Protein AF-A0A7D9HJ23-F1 (afdb_monomer_lite)

Foldseek 3Di:
DDDDVVVVVVVLVVVLVVLVVVLVVLVVVLVVLLVVLVVLLVCLVVVLPDPDPLVSLVVSLVSLVVSLVVNVVSLVVSLVSCVVSVHDPVVNVVVSVVSVVSSVVSVVSSVSSVVVSVVSVVVVVVVVVVVVVVVVVVVVVVVVVVVVVVVVVVVVVVVVVVVVVVVVVVVVVVVVD

Structure (mmCIF, N/CA/C/O backbone):
data_AF-A0A7D9HJ23-F1
#
_entry.id   AF-A0A7D9HJ23-F1
#
loop_
_atom_site.group_PDB
_atom_site.id
_atom_site.type_symbol
_atom_site.label_atom_id
_atom_site.label_alt_id
_atom_site.label_comp_id
_atom_site.label_asym_id
_atom_site.label_entity_id
_atom_site.label_seq_id
_atom_site.pdbx_PDB_ins_code
_atom_site.Cartn_x
_atom_site.Cartn_y
_atom_site.Cartn_z
_atom_site.occupancy
_atom_site.B_iso_or_equiv
_atom_site.auth_seq_id
_atom_site.auth_comp_id
_atom_site.auth_asym_id
_atom_site.auth_atom_id
_atom_site.pdbx_PDB_model_num
ATOM 1 N N . MET A 1 1 ? -58.759 1.214 36.716 1.00 41.44 1 MET A N 1
ATOM 2 C CA . MET A 1 1 ? -58.100 1.877 35.572 1.00 41.44 1 MET A CA 1
ATOM 3 C C . MET A 1 1 ? -56.599 1.798 35.797 1.00 41.44 1 MET A C 1
ATOM 5 O O . MET A 1 1 ? -56.077 2.577 36.573 1.00 41.44 1 MET A O 1
ATOM 9 N N . LEU A 1 2 ? -55.947 0.787 35.230 1.00 49.28 2 LEU A N 1
ATOM 10 C CA . LEU A 1 2 ? -54.521 0.475 35.395 1.00 49.28 2 LEU A CA 1
ATOM 11 C C . LEU A 1 2 ? -54.173 -0.431 34.210 1.00 49.28 2 LEU A C 1
ATOM 13 O O . LEU A 1 2 ? -54.394 -1.624 34.331 1.00 49.28 2 LEU A O 1
ATOM 17 N N . THR A 1 3 ? -53.781 0.101 33.047 1.00 49.66 3 THR A N 1
ATOM 18 C CA . THR A 1 3 ? -53.349 -0.769 31.918 1.00 49.66 3 THR A CA 1
ATOM 19 C C . THR A 1 3 ? -52.635 -0.088 30.742 1.00 49.66 3 THR A C 1
ATOM 21 O O . THR A 1 3 ? -52.199 -0.801 29.845 1.00 49.66 3 THR A O 1
ATOM 24 N N . ARG A 1 4 ? -52.487 1.247 30.678 1.00 43.19 4 ARG A N 1
ATOM 25 C CA . ARG A 1 4 ? -51.779 1.885 29.541 1.00 43.19 4 ARG A CA 1
ATOM 26 C C . ARG A 1 4 ? -50.310 2.228 29.801 1.00 43.19 4 ARG A C 1
ATOM 28 O O . ARG A 1 4 ? -49.515 2.048 28.894 1.00 43.19 4 ARG A O 1
ATOM 35 N N . GLN A 1 5 ? -49.933 2.643 31.012 1.00 47.28 5 GLN A N 1
ATOM 36 C CA . GLN A 1 5 ? -48.522 2.930 31.327 1.00 47.28 5 GLN A CA 1
ATOM 37 C C . GLN A 1 5 ? -47.662 1.658 31.381 1.00 47.28 5 GLN A C 1
ATOM 39 O O . GLN A 1 5 ? -46.586 1.628 30.805 1.00 47.28 5 GLN A O 1
ATOM 44 N N . SER A 1 6 ? -48.190 0.559 31.928 1.00 47.44 6 SER A N 1
ATOM 45 C CA . SER A 1 6 ? -47.430 -0.689 32.085 1.00 47.44 6 SER A CA 1
ATOM 46 C C . SER A 1 6 ? -47.118 -1.428 30.780 1.00 47.44 6 SER A C 1
ATOM 48 O O . SER A 1 6 ? -46.412 -2.426 30.821 1.00 47.44 6 SER A O 1
ATOM 50 N N . ARG A 1 7 ? -47.699 -1.030 29.640 1.00 45.84 7 ARG A N 1
ATOM 51 C CA . ARG A 1 7 ? -47.454 -1.688 28.346 1.00 45.84 7 ARG A CA 1
ATOM 52 C C . ARG A 1 7 ? -46.280 -1.043 27.607 1.00 45.84 7 ARG A C 1
ATOM 54 O O . ARG A 1 7 ? -45.429 -1.768 27.113 1.00 45.84 7 ARG A O 1
ATOM 61 N N . ASN A 1 8 ? -46.190 0.288 27.648 1.00 46.28 8 ASN A N 1
ATOM 62 C CA . ASN A 1 8 ? -45.065 1.032 27.080 1.00 46.28 8 ASN A CA 1
ATOM 63 C C . ASN A 1 8 ? -43.760 0.775 27.850 1.00 46.28 8 ASN A C 1
ATOM 65 O O . ASN A 1 8 ? -42.714 0.653 27.227 1.00 46.28 8 ASN A O 1
ATOM 69 N N . ASP A 1 9 ? -43.822 0.618 29.177 1.00 50.72 9 ASP A N 1
ATOM 70 C CA . ASP A 1 9 ? -42.629 0.306 29.980 1.00 50.72 9 ASP A CA 1
ATOM 71 C C . ASP A 1 9 ? -42.062 -1.094 29.672 1.00 50.72 9 ASP A C 1
ATOM 73 O O . ASP A 1 9 ? -40.856 -1.304 29.751 1.00 50.72 9 ASP A O 1
ATOM 77 N N . VAL A 1 10 ? -42.911 -2.057 29.288 1.00 57.16 10 VAL A N 1
ATOM 78 C CA . VAL A 1 10 ? -42.482 -3.427 28.943 1.00 57.16 10 VAL A CA 1
ATOM 79 C C . VAL A 1 10 ? -41.928 -3.504 27.516 1.00 57.16 10 VAL A C 1
ATOM 81 O O . VAL A 1 10 ? -40.977 -4.244 27.279 1.00 57.16 10 VAL A O 1
ATOM 84 N N . GLU A 1 11 ? -42.484 -2.735 26.575 1.00 53.91 11 GLU A N 1
ATOM 85 C CA . GLU A 1 11 ? -41.958 -2.633 25.203 1.00 53.91 11 GLU A CA 1
ATOM 86 C C . GLU A 1 11 ? -40.605 -1.902 25.177 1.00 53.91 11 GLU A C 1
ATOM 88 O O . GLU A 1 11 ? -39.654 -2.432 24.607 1.00 53.91 11 GLU A O 1
ATOM 93 N N . ALA A 1 12 ? -40.464 -0.788 25.906 1.00 58.44 12 ALA A N 1
ATOM 94 C CA . ALA A 1 12 ? -39.191 -0.071 26.042 1.00 58.44 12 ALA A CA 1
ATOM 95 C C . ALA A 1 12 ? -38.104 -0.911 26.745 1.00 58.44 12 ALA A C 1
ATOM 97 O O . ALA A 1 12 ? -36.944 -0.896 26.337 1.00 58.44 12 ALA A O 1
ATOM 98 N N . GLN A 1 13 ? -38.469 -1.709 27.760 1.00 55.47 13 GLN A N 1
ATOM 99 C CA . GLN A 1 13 ? -37.540 -2.666 28.379 1.00 55.47 13 GLN A CA 1
ATOM 100 C C . GLN A 1 13 ? -37.132 -3.796 27.422 1.00 55.47 13 GLN A C 1
ATOM 102 O O . GLN A 1 13 ? -35.985 -4.244 27.453 1.00 55.47 13 GLN A O 1
ATOM 107 N N . GLY A 1 14 ? -38.044 -4.258 26.563 1.00 62.03 14 G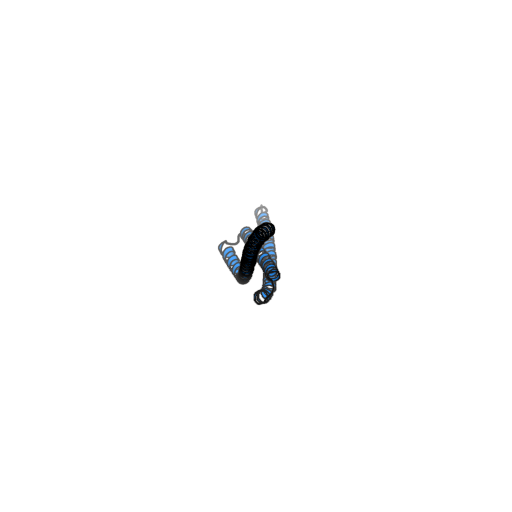LY A N 1
ATOM 108 C CA . GLY A 1 14 ? -37.750 -5.257 25.535 1.00 62.03 14 GLY A CA 1
ATOM 109 C C . GLY A 1 14 ? -36.763 -4.744 24.485 1.00 62.03 14 GLY A C 1
ATOM 110 O O . GLY A 1 14 ? -35.790 -5.433 24.183 1.00 62.03 14 GLY A O 1
ATOM 111 N N . GLU A 1 15 ? -36.967 -3.522 23.989 1.00 62.69 15 GLU A N 1
ATOM 112 C CA . GLU A 1 15 ? -36.093 -2.872 23.000 1.00 62.69 15 GLU A CA 1
ATOM 113 C C . GLU A 1 15 ? -34.697 -2.577 23.567 1.00 62.69 15 GLU A C 1
ATOM 115 O O . GLU A 1 15 ? -33.700 -2.919 22.930 1.00 62.69 15 GLU A O 1
ATOM 120 N N . GLN A 1 16 ? -34.606 -2.083 24.808 1.00 61.97 16 GLN A N 1
ATOM 121 C CA . GLN A 1 16 ? -33.319 -1.894 25.492 1.00 61.97 16 GLN A CA 1
ATOM 122 C C . GLN A 1 16 ? -32.553 -3.212 25.684 1.00 61.97 16 GLN A C 1
ATOM 124 O O . GLN A 1 16 ? -31.333 -3.253 25.536 1.00 61.97 16 GLN A O 1
ATOM 129 N N . THR A 1 17 ? -33.250 -4.317 25.967 1.00 68.38 17 THR A N 1
ATOM 130 C CA . THR A 1 17 ? -32.605 -5.632 26.138 1.00 68.38 17 THR A CA 1
ATOM 131 C C . THR A 1 17 ? -32.096 -6.199 24.804 1.00 68.38 17 THR A C 1
ATOM 133 O O . THR A 1 17 ? -31.082 -6.897 24.774 1.00 68.38 17 THR A O 1
ATOM 136 N N . ILE A 1 18 ? -32.776 -5.911 23.689 1.00 72.00 18 ILE A N 1
ATOM 137 C CA . ILE A 1 18 ? -32.352 -6.331 22.344 1.00 72.00 18 ILE A CA 1
ATOM 138 C C . ILE A 1 18 ? -31.128 -5.525 21.896 1.00 72.00 18 ILE A C 1
ATOM 140 O O . ILE A 1 18 ? -30.121 -6.129 21.529 1.00 72.00 18 ILE A O 1
ATOM 144 N N . ALA A 1 19 ? -31.172 -4.194 22.021 1.00 74.81 19 ALA A N 1
ATOM 145 C CA . ALA A 1 19 ? -30.047 -3.320 21.685 1.00 74.81 19 ALA A CA 1
ATOM 146 C C . ALA A 1 19 ? -28.781 -3.693 22.475 1.00 74.81 19 ALA A C 1
ATOM 148 O O . ALA A 1 19 ? -27.696 -3.812 21.906 1.00 74.81 19 ALA A O 1
ATOM 149 N N . GLN A 1 20 ? -28.926 -3.988 23.771 1.00 80.62 20 GLN A N 1
ATOM 150 C CA . GLN A 1 20 ? -27.815 -4.421 24.617 1.00 80.62 20 GLN A CA 1
ATOM 151 C C . GLN A 1 20 ? -27.194 -5.751 24.150 1.00 80.62 20 GLN A C 1
ATOM 153 O O . GLN A 1 20 ? -25.970 -5.876 24.095 1.00 80.62 20 GLN A O 1
ATOM 158 N N . ASN A 1 21 ? -28.013 -6.736 23.763 1.00 84.88 21 ASN A N 1
ATOM 159 C CA . ASN A 1 21 ? -27.514 -8.010 23.231 1.00 84.88 21 ASN A CA 1
ATOM 160 C C . ASN A 1 21 ? -26.766 -7.828 21.899 1.00 84.88 21 ASN A C 1
ATOM 162 O O . ASN A 1 21 ? -25.735 -8.472 21.676 1.00 84.88 21 ASN A O 1
ATOM 166 N N . ASP A 1 22 ? -27.255 -6.946 21.025 1.00 88.38 22 ASP A N 1
ATOM 167 C CA . ASP A 1 22 ? -26.617 -6.653 19.738 1.00 88.38 22 ASP A CA 1
ATOM 168 C C . ASP A 1 22 ? -25.280 -5.920 19.924 1.00 88.38 22 ASP A C 1
ATOM 170 O O . ASP A 1 22 ? -24.291 -6.262 19.261 1.00 88.38 22 ASP A O 1
ATOM 174 N N . ILE A 1 23 ? -25.202 -4.988 20.881 1.00 89.56 23 ILE A N 1
ATOM 175 C CA . ILE A 1 23 ? -23.948 -4.336 21.286 1.00 89.56 23 ILE A CA 1
ATOM 176 C C . ILE A 1 23 ? -22.950 -5.385 21.785 1.00 89.56 23 ILE A C 1
ATOM 178 O O . ILE A 1 23 ? -21.828 -5.453 21.280 1.00 89.56 23 ILE A O 1
ATOM 182 N N . GLU A 1 24 ? -23.342 -6.241 22.730 1.00 91.25 24 GLU A N 1
ATOM 183 C CA . GLU A 1 24 ? -22.454 -7.251 23.323 1.00 91.25 24 GLU A CA 1
ATOM 184 C C . GLU A 1 24 ? -21.942 -8.265 22.289 1.00 91.25 24 GLU A C 1
ATOM 186 O O . GLU A 1 24 ? -20.751 -8.605 22.266 1.00 91.25 24 GLU A O 1
ATOM 191 N N . SER A 1 25 ? -22.823 -8.714 21.393 1.00 93.00 25 SER A N 1
ATOM 192 C CA . SER A 1 25 ? -22.479 -9.590 20.270 1.00 93.00 25 SER A CA 1
ATOM 193 C C . SER A 1 25 ? -21.468 -8.926 19.327 1.00 93.00 25 SER A C 1
ATOM 195 O O . SER A 1 25 ? -20.442 -9.519 18.966 1.00 93.00 25 SER A O 1
ATOM 197 N N . THR A 1 26 ? -21.695 -7.659 18.977 1.00 92.50 26 THR A N 1
ATOM 198 C CA . THR A 1 26 ? -20.812 -6.904 18.077 1.00 92.50 26 THR A CA 1
ATOM 199 C C . THR A 1 26 ? -19.464 -6.597 18.738 1.00 92.50 26 THR A C 1
ATOM 201 O O . THR A 1 26 ? -18.413 -6.741 18.106 1.00 92.50 26 THR A O 1
ATOM 204 N N . GLU A 1 27 ? -19.443 -6.296 20.039 1.00 92.81 27 GLU A N 1
ATOM 205 C CA . GLU A 1 27 ? -18.208 -6.166 20.818 1.00 92.81 27 GLU A CA 1
ATOM 206 C C . GLU A 1 27 ? -17.410 -7.477 20.880 1.00 92.81 27 GLU A C 1
ATOM 208 O O . GLU A 1 27 ? -16.173 -7.467 20.822 1.00 92.81 27 GLU A O 1
ATOM 213 N N . ALA A 1 28 ? -18.084 -8.625 20.997 1.00 94.00 28 ALA A N 1
ATOM 214 C CA . ALA A 1 28 ? -17.426 -9.929 20.965 1.00 94.00 28 ALA A CA 1
ATOM 215 C C . ALA A 1 28 ? -16.771 -10.190 19.597 1.00 94.00 28 ALA A C 1
ATOM 217 O O . ALA A 1 28 ? -15.629 -10.671 19.538 1.00 94.00 28 ALA A O 1
ATOM 218 N N . ASN A 1 29 ? -17.441 -9.803 18.507 1.00 94.44 29 ASN A N 1
ATOM 219 C CA . ASN A 1 29 ? -16.880 -9.853 17.156 1.00 94.44 29 ASN A CA 1
ATOM 220 C C . ASN A 1 29 ? -15.651 -8.949 17.022 1.00 94.44 29 ASN A C 1
ATOM 222 O O . ASN A 1 29 ? -14.618 -9.399 16.517 1.00 94.44 29 ASN A O 1
ATOM 226 N N . PHE A 1 30 ? -15.707 -7.729 17.557 1.00 95.12 30 PHE A N 1
ATOM 227 C CA . PHE A 1 30 ? -14.568 -6.812 17.576 1.00 95.12 30 PHE A CA 1
ATOM 228 C C . PHE A 1 30 ? -13.372 -7.395 18.349 1.00 95.12 30 PHE A C 1
ATOM 230 O O . PHE A 1 30 ? -12.252 -7.438 17.838 1.00 95.12 30 PHE A O 1
ATOM 237 N N . LYS A 1 31 ? -13.596 -7.962 19.543 1.00 94.69 31 LYS A N 1
ATOM 238 C CA . LYS A 1 31 ? -12.543 -8.646 20.324 1.00 94.69 31 LYS A CA 1
ATOM 239 C C . LYS A 1 31 ? -11.938 -9.833 19.567 1.00 94.69 31 LYS A C 1
ATOM 241 O O . LYS A 1 31 ? -10.729 -10.063 19.638 1.00 94.69 31 LYS A O 1
ATOM 246 N N . SER A 1 32 ? -12.756 -10.596 18.844 1.00 95.50 32 SER A N 1
ATOM 247 C CA . SER A 1 32 ? -12.289 -11.689 17.982 1.00 95.50 32 SER A CA 1
ATOM 248 C C . SER A 1 32 ? -11.419 -11.167 16.834 1.00 95.50 32 SER A C 1
ATOM 250 O O . SER A 1 32 ? -10.350 -11.719 16.557 1.00 95.50 32 SER A O 1
ATOM 252 N N . LEU A 1 33 ? -11.826 -10.063 16.207 1.00 95.44 33 LEU A N 1
ATOM 253 C CA . LEU A 1 33 ? -11.083 -9.421 15.130 1.00 95.44 33 LEU A CA 1
ATOM 254 C C . LEU A 1 33 ? -9.738 -8.858 15.604 1.00 95.44 33 LEU A C 1
ATOM 256 O O . LEU A 1 33 ? -8.729 -9.084 14.939 1.00 95.44 33 LEU A O 1
ATOM 260 N N . LEU A 1 34 ? -9.678 -8.252 16.792 1.00 95.06 34 LEU A N 1
ATOM 261 C CA . LEU A 1 34 ? -8.416 -7.815 17.400 1.00 95.06 34 LEU A CA 1
ATOM 262 C C . LEU A 1 34 ? -7.421 -8.966 17.583 1.00 95.06 34 LEU A C 1
ATOM 264 O O . LEU A 1 34 ? -6.227 -8.793 17.352 1.00 95.06 34 LEU A O 1
ATOM 268 N N . ARG A 1 35 ? -7.889 -10.166 17.952 1.00 95.06 35 ARG A N 1
ATOM 269 C CA . ARG A 1 35 ? -7.014 -11.350 18.043 1.00 95.06 35 ARG A CA 1
ATOM 270 C C . ARG A 1 35 ? -6.483 -11.771 16.674 1.00 95.06 35 ARG A C 1
ATOM 272 O O . ARG A 1 35 ? -5.324 -12.170 16.577 1.00 95.06 35 ARG A O 1
ATOM 279 N N . LYS A 1 36 ? -7.306 -11.676 15.624 1.00 94.00 36 LYS A N 1
ATOM 280 C CA . LYS A 1 36 ? -6.877 -11.946 14.240 1.00 94.00 36 LYS A CA 1
ATOM 281 C C . LYS A 1 36 ? -5.851 -10.914 13.774 1.00 94.00 36 LYS A C 1
ATOM 283 O O . LYS A 1 36 ? -4.816 -11.305 13.245 1.00 94.00 36 LYS A O 1
ATOM 288 N N . LEU A 1 37 ? -6.091 -9.628 14.033 1.00 94.25 37 LEU A N 1
ATOM 289 C CA . LEU A 1 37 ? -5.138 -8.551 13.760 1.00 94.25 37 LEU A CA 1
ATOM 290 C C . LEU A 1 37 ? -3.812 -8.785 14.485 1.00 94.25 37 LEU A C 1
ATOM 292 O O . LEU A 1 37 ? -2.763 -8.741 13.852 1.00 94.25 37 LEU A O 1
ATOM 296 N N . ALA A 1 38 ? -3.844 -9.146 15.770 1.00 93.75 38 ALA A N 1
ATOM 297 C CA . ALA A 1 38 ? -2.644 -9.501 16.525 1.00 93.75 38 ALA A CA 1
ATOM 298 C C . ALA A 1 38 ? -1.893 -10.691 15.911 1.00 93.75 38 ALA A C 1
ATOM 300 O O . ALA A 1 38 ? -0.666 -10.669 15.830 1.00 93.75 38 ALA A O 1
ATOM 301 N N . TYR A 1 39 ? -2.616 -11.726 15.474 1.00 92.25 39 TYR A N 1
ATOM 302 C CA . TYR A 1 39 ? -2.024 -12.892 14.823 1.00 92.25 39 TYR A CA 1
ATOM 303 C C . TYR A 1 39 ? -1.322 -12.514 13.516 1.00 92.25 39 TYR A C 1
ATOM 305 O O . TYR A 1 39 ? -0.154 -12.855 13.341 1.00 92.25 39 TYR A O 1
ATOM 313 N N . PHE A 1 40 ? -1.991 -11.765 12.636 1.00 90.81 40 PHE A N 1
ATOM 314 C CA . PHE A 1 40 ? -1.382 -11.321 11.384 1.00 90.81 40 PHE A CA 1
ATOM 315 C C . PHE A 1 40 ? -0.240 -10.333 11.623 1.00 90.81 40 PHE A C 1
ATOM 317 O O . PHE A 1 40 ? 0.777 -10.401 10.946 1.00 90.81 40 PHE A O 1
ATOM 324 N N . ASN A 1 41 ? -0.345 -9.454 12.618 1.00 91.62 41 ASN A N 1
ATOM 325 C CA . ASN A 1 41 ? 0.705 -8.482 12.894 1.00 91.62 41 ASN A CA 1
ATOM 326 C C . ASN A 1 41 ? 2.020 -9.133 13.350 1.00 91.62 41 ASN A C 1
ATOM 328 O O . ASN A 1 41 ? 3.094 -8.613 13.067 1.00 91.62 41 ASN A O 1
ATOM 332 N N . ARG A 1 42 ? 1.962 -10.303 14.004 1.00 89.56 42 ARG A N 1
ATOM 333 C CA . ARG A 1 42 ? 3.174 -11.055 14.372 1.00 89.56 42 ARG A CA 1
ATOM 334 C C . ARG A 1 42 ? 4.000 -11.451 13.152 1.00 89.56 42 ARG A C 1
ATOM 336 O O . ARG A 1 42 ? 5.215 -11.339 13.206 1.00 89.56 42 ARG A O 1
ATOM 343 N N . SER A 1 43 ? 3.355 -11.858 12.058 1.00 85.69 43 SER A N 1
ATOM 344 C CA . SER A 1 43 ? 4.063 -12.202 10.820 1.00 85.69 43 SER A CA 1
ATOM 345 C C . SER A 1 43 ? 4.493 -10.978 10.009 1.00 85.69 43 SER A C 1
ATOM 347 O O . SER A 1 43 ? 5.267 -11.115 9.067 1.00 85.69 43 SER A O 1
ATOM 349 N N . THR A 1 44 ? 4.005 -9.776 10.337 1.00 86.81 44 THR A N 1
ATOM 350 C CA . THR A 1 44 ? 4.360 -8.549 9.609 1.00 86.81 44 THR A CA 1
ATOM 351 C C . THR A 1 44 ? 5.833 -8.183 9.780 1.00 86.81 44 THR A C 1
ATOM 353 O O . THR A 1 44 ? 6.451 -7.756 8.809 1.00 86.81 44 THR A O 1
ATOM 356 N N . ALA A 1 45 ? 6.414 -8.389 10.968 1.00 82.81 45 ALA A N 1
ATOM 357 C CA . ALA A 1 45 ? 7.839 -8.139 11.202 1.00 82.81 45 ALA A CA 1
ATOM 358 C C . ALA A 1 45 ? 8.716 -9.015 10.292 1.00 82.81 45 ALA A C 1
ATOM 360 O O . ALA A 1 45 ? 9.540 -8.489 9.548 1.00 82.81 45 ALA A O 1
ATOM 361 N N . ASP A 1 46 ? 8.439 -10.322 10.246 1.00 85.62 46 ASP A N 1
ATOM 362 C CA . ASP A 1 46 ? 9.164 -11.268 9.389 1.00 85.62 46 ASP A CA 1
ATOM 363 C C . ASP A 1 46 ? 9.052 -10.898 7.903 1.00 85.62 46 ASP A C 1
ATOM 365 O O . ASP A 1 46 ? 10.014 -11.015 7.144 1.00 85.62 46 ASP A O 1
ATOM 369 N N . VAL A 1 47 ? 7.874 -10.436 7.468 1.00 86.88 47 VAL A N 1
ATOM 370 C CA . VAL A 1 47 ? 7.648 -10.003 6.082 1.00 86.88 47 VAL A CA 1
ATOM 371 C C . VAL A 1 47 ? 8.421 -8.720 5.757 1.00 86.88 47 VAL A C 1
ATOM 373 O O . VAL A 1 47 ? 8.944 -8.609 4.651 1.00 86.88 47 VAL A O 1
ATOM 376 N N . LEU A 1 48 ? 8.529 -7.777 6.697 1.00 83.25 48 LEU A N 1
ATOM 377 C CA . LEU A 1 48 ? 9.258 -6.516 6.509 1.00 83.25 48 LEU A CA 1
ATOM 378 C C . LEU A 1 48 ? 10.786 -6.688 6.524 1.00 83.25 48 LEU A C 1
ATOM 380 O O . LEU A 1 48 ? 11.479 -5.997 5.775 1.00 83.25 48 LEU A O 1
ATOM 384 N N . GLU A 1 49 ? 11.307 -7.578 7.373 1.00 78.81 49 GLU A N 1
ATOM 385 C CA . GLU A 1 49 ? 12.752 -7.822 7.525 1.00 78.81 49 GLU A CA 1
ATOM 386 C C . GLU A 1 49 ? 13.327 -8.724 6.431 1.00 78.81 49 GLU A C 1
ATOM 388 O O . GLU A 1 49 ? 14.511 -8.655 6.105 1.00 78.81 49 GLU A O 1
ATOM 393 N N . SER A 1 50 ? 12.493 -9.574 5.847 1.00 73.19 50 SER A N 1
ATOM 394 C CA . SER A 1 50 ? 12.920 -10.472 4.783 1.00 73.19 50 SER A CA 1
ATOM 395 C C . SER A 1 50 ? 13.261 -9.750 3.471 1.00 73.19 50 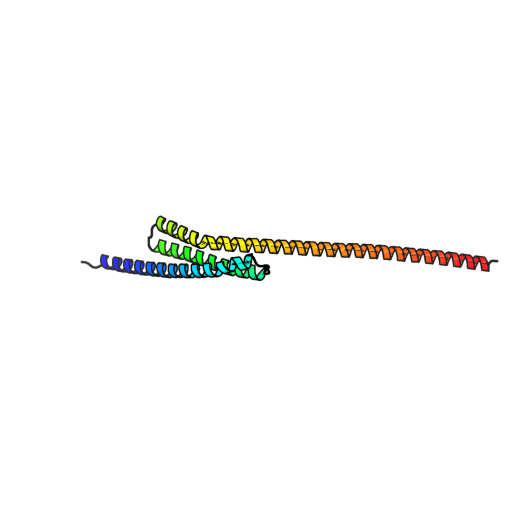SER A C 1
ATOM 397 O O . SER A 1 50 ? 12.658 -8.743 3.099 1.00 73.19 50 SER A O 1
ATOM 399 N N . GLU A 1 51 ? 14.126 -10.371 2.668 1.00 71.00 51 GLU A N 1
ATOM 400 C CA . GLU A 1 51 ? 14.276 -10.060 1.238 1.00 71.00 51 GLU A CA 1
ATOM 401 C C . GLU A 1 51 ? 13.090 -10.574 0.393 1.00 71.00 51 GLU A C 1
ATOM 403 O O . GLU A 1 51 ? 13.218 -10.781 -0.817 1.00 71.00 51 GLU A O 1
ATOM 408 N N . TYR A 1 52 ? 11.926 -10.856 0.999 1.00 63.88 52 TYR A N 1
ATOM 409 C CA . TYR A 1 52 ? 10.786 -11.347 0.238 1.00 63.88 52 TYR A CA 1
ATOM 410 C C . TYR A 1 52 ? 10.379 -10.326 -0.828 1.00 63.88 52 TYR A C 1
ATOM 412 O O . TYR A 1 52 ? 10.250 -9.133 -0.569 1.00 63.88 52 TYR A O 1
ATOM 420 N N . GLY A 1 53 ? 10.137 -10.821 -2.045 1.00 69.31 53 GLY A N 1
ATOM 421 C CA . GLY A 1 53 ? 9.613 -9.998 -3.129 1.00 69.31 53 GLY A CA 1
ATOM 422 C C . GLY A 1 53 ? 8.281 -9.342 -2.752 1.00 69.31 53 GLY A C 1
ATOM 423 O O . GLY A 1 53 ? 7.524 -9.872 -1.929 1.00 69.31 53 GLY A O 1
ATOM 424 N N . SER A 1 54 ? 7.976 -8.215 -3.403 1.00 81.81 54 SER A N 1
ATOM 425 C CA . SER A 1 54 ? 6.799 -7.376 -3.111 1.00 81.81 54 SER A CA 1
ATOM 426 C C . SER A 1 54 ? 5.485 -8.121 -2.988 1.00 81.81 54 SER A C 1
ATOM 428 O O . SER A 1 54 ? 4.578 -7.628 -2.339 1.00 81.81 54 SER A O 1
ATOM 430 N N . ASP A 1 55 ? 5.336 -9.275 -3.632 1.00 86.56 55 ASP A N 1
ATOM 431 C CA . ASP A 1 55 ? 4.084 -10.023 -3.637 1.00 86.56 55 ASP A CA 1
ATOM 432 C C . ASP A 1 55 ? 3.700 -10.488 -2.234 1.00 86.56 55 ASP A C 1
ATOM 434 O O . ASP A 1 55 ? 2.523 -10.461 -1.878 1.00 86.56 55 ASP A O 1
ATOM 438 N N . LYS A 1 56 ? 4.676 -10.888 -1.408 1.00 88.69 56 LYS A N 1
ATOM 439 C CA . LYS A 1 56 ? 4.403 -11.269 -0.015 1.00 88.69 56 LYS A CA 1
ATOM 440 C C . LYS A 1 56 ? 4.084 -10.050 0.846 1.00 88.69 56 LYS A C 1
ATOM 442 O O . LYS A 1 56 ? 3.146 -10.115 1.635 1.00 88.69 56 LYS A O 1
ATOM 447 N N . ILE A 1 57 ? 4.808 -8.949 0.645 1.00 90.56 57 ILE A N 1
ATOM 448 C CA . ILE A 1 57 ? 4.559 -7.670 1.326 1.00 90.56 57 ILE A CA 1
ATOM 449 C C . ILE A 1 57 ? 3.157 -7.161 0.982 1.00 90.56 57 ILE A C 1
ATOM 451 O O . ILE A 1 57 ? 2.385 -6.834 1.875 1.00 90.56 57 ILE A O 1
ATOM 455 N N . ASN A 1 58 ? 2.784 -7.198 -0.297 1.00 92.00 58 ASN A N 1
ATOM 456 C CA . ASN A 1 58 ? 1.480 -6.766 -0.782 1.00 92.00 58 ASN A CA 1
ATOM 457 C C . ASN A 1 58 ? 0.353 -7.655 -0.245 1.00 92.00 58 ASN A C 1
ATOM 459 O O . ASN A 1 58 ? -0.661 -7.147 0.217 1.00 92.00 58 ASN A O 1
ATOM 463 N N . ARG A 1 59 ? 0.540 -8.983 -0.215 1.00 92.44 59 ARG A N 1
ATOM 464 C CA . ARG A 1 59 ? -0.432 -9.897 0.412 1.00 92.44 59 ARG A CA 1
ATOM 465 C C . ARG A 1 59 ? -0.628 -9.584 1.892 1.00 92.44 59 ARG A C 1
ATOM 467 O O . ARG A 1 59 ? -1.767 -9.523 2.345 1.00 92.44 59 ARG A O 1
ATOM 474 N N . GLN A 1 60 ? 0.461 -9.382 2.632 1.00 93.25 60 GLN A N 1
ATOM 475 C CA . GLN A 1 60 ? 0.398 -9.049 4.054 1.00 93.25 60 GLN A CA 1
ATOM 476 C C . GLN A 1 60 ? -0.272 -7.688 4.282 1.00 93.25 60 GLN A C 1
ATOM 478 O O . GLN A 1 60 ? -1.116 -7.571 5.168 1.00 93.25 60 GLN A O 1
ATOM 483 N N . TYR A 1 61 ? 0.050 -6.696 3.446 1.00 94.50 61 TYR A N 1
ATOM 484 C CA . TYR A 1 61 ? -0.592 -5.384 3.430 1.00 94.50 61 TYR A CA 1
ATOM 485 C C . TYR A 1 61 ? -2.099 -5.515 3.234 1.00 94.50 61 TYR A C 1
ATOM 487 O O . TYR A 1 61 ? -2.855 -5.055 4.082 1.00 94.50 61 TYR A O 1
ATOM 495 N N . THR A 1 62 ? -2.543 -6.198 2.175 1.00 94.44 62 THR A N 1
ATOM 496 C CA . THR A 1 62 ? -3.971 -6.394 1.902 1.00 94.44 62 THR A CA 1
ATOM 497 C C . THR A 1 62 ? -4.664 -7.101 3.064 1.00 94.44 62 THR A C 1
ATOM 499 O O . THR A 1 62 ? -5.717 -6.653 3.503 1.00 94.44 62 THR A O 1
ATOM 502 N N . LEU A 1 63 ? -4.065 -8.163 3.611 1.00 94.25 63 LEU A N 1
ATOM 503 C CA . LEU A 1 63 ? -4.646 -8.907 4.730 1.00 94.25 63 LEU A CA 1
ATOM 504 C C . LEU A 1 63 ? -4.817 -8.044 5.987 1.00 94.25 63 LEU A C 1
ATOM 506 O O . LEU A 1 63 ? -5.904 -8.041 6.564 1.00 94.25 63 LEU A O 1
ATOM 510 N N . LEU A 1 64 ? -3.777 -7.317 6.415 1.00 94.75 64 LEU A N 1
ATOM 511 C CA . LEU A 1 64 ? -3.884 -6.434 7.582 1.00 94.75 64 LEU A CA 1
ATOM 512 C C . LEU A 1 64 ? -4.855 -5.283 7.322 1.00 94.75 64 LEU A C 1
ATOM 514 O O . LEU A 1 64 ? -5.696 -5.018 8.174 1.00 94.75 64 LEU A O 1
ATOM 518 N N . LYS A 1 65 ? -4.755 -4.632 6.156 1.00 95.94 65 LYS A N 1
ATOM 519 C CA . LYS A 1 65 ? -5.595 -3.495 5.762 1.00 95.94 65 LYS A CA 1
ATOM 520 C C . LYS A 1 65 ? -7.073 -3.871 5.806 1.00 95.94 65 LYS A C 1
ATOM 522 O O . LYS A 1 65 ? -7.826 -3.245 6.533 1.00 95.94 65 LYS A O 1
ATOM 527 N N . THR A 1 66 ? -7.466 -4.958 5.140 1.00 95.81 66 THR A N 1
ATOM 528 C CA . THR A 1 66 ? -8.864 -5.414 5.134 1.00 95.81 66 THR A CA 1
ATOM 529 C C . THR A 1 66 ? -9.378 -5.705 6.543 1.00 95.81 66 THR A C 1
ATOM 531 O O . THR A 1 66 ? -10.507 -5.360 6.870 1.00 95.81 66 THR A O 1
ATOM 534 N N . LYS A 1 67 ? -8.561 -6.315 7.411 1.00 94.94 67 LYS A N 1
ATOM 535 C CA . LYS A 1 67 ? -8.968 -6.591 8.798 1.00 94.94 67 LYS A CA 1
ATOM 536 C C . LYS A 1 67 ? -9.005 -5.353 9.684 1.00 94.94 67 LYS A C 1
ATOM 538 O O . LYS A 1 67 ? -9.772 -5.332 10.641 1.00 94.94 67 LYS A O 1
ATOM 543 N N . LEU A 1 68 ? -8.184 -4.357 9.385 1.00 95.94 68 LEU A N 1
ATOM 544 C CA . LEU A 1 68 ? -8.203 -3.067 10.055 1.00 95.94 68 LEU A CA 1
ATOM 545 C C . LEU A 1 68 ? -9.453 -2.273 9.656 1.00 95.94 68 LEU A C 1
ATOM 547 O O . LEU A 1 68 ? -10.123 -1.739 10.533 1.00 95.94 68 LEU A O 1
ATOM 551 N N . ASP A 1 69 ? -9.806 -2.277 8.370 1.00 96.44 69 ASP A N 1
ATOM 552 C CA . ASP A 1 69 ? -11.029 -1.653 7.859 1.00 96.44 69 ASP A CA 1
ATOM 553 C C . ASP A 1 69 ? -12.273 -2.315 8.487 1.00 96.44 69 ASP A C 1
ATOM 555 O O . ASP A 1 69 ? -13.101 -1.626 9.075 1.00 96.44 69 ASP A O 1
ATOM 559 N N . GLU A 1 70 ? -12.332 -3.658 8.524 1.00 96.19 70 GLU A N 1
ATOM 560 C CA . GLU A 1 70 ? -13.387 -4.404 9.241 1.00 96.19 70 GLU A CA 1
ATOM 561 C C . GLU A 1 70 ? -13.484 -4.003 10.730 1.00 96.19 70 GLU A C 1
ATOM 563 O O . GLU A 1 70 ? -14.566 -4.024 11.318 1.00 96.19 70 GLU A O 1
ATOM 568 N N . ALA A 1 71 ? -12.364 -3.652 11.373 1.00 96.19 71 ALA A N 1
ATOM 569 C CA . ALA A 1 71 ? -12.358 -3.244 12.777 1.00 96.19 71 ALA A CA 1
ATOM 570 C C . ALA A 1 71 ? -12.942 -1.843 12.955 1.00 96.19 71 ALA A C 1
ATOM 572 O O . ALA A 1 71 ? -13.672 -1.608 13.920 1.00 96.19 71 ALA A O 1
ATOM 573 N N . TYR A 1 72 ? -12.663 -0.940 12.017 1.00 96.62 72 TYR A N 1
ATOM 574 C CA . TYR A 1 72 ? -13.258 0.389 11.985 1.00 96.62 72 TYR A CA 1
ATOM 575 C C . TYR A 1 72 ? -14.760 0.351 11.702 1.00 96.62 72 TYR A C 1
ATOM 577 O O . TYR A 1 72 ? -15.510 1.051 12.385 1.00 96.62 72 TYR A O 1
ATOM 585 N N . ASP A 1 73 ? -15.207 -0.514 10.793 1.00 96.69 73 ASP A N 1
ATOM 586 C CA . ASP A 1 73 ? -16.631 -0.717 10.511 1.00 96.69 73 ASP A CA 1
ATOM 587 C C . ASP A 1 73 ? -17.384 -1.219 11.754 1.00 96.69 73 ASP A C 1
ATOM 589 O O . ASP A 1 73 ? -18.474 -0.741 12.077 1.00 96.69 73 ASP A O 1
ATOM 593 N N . LEU A 1 74 ? -16.785 -2.148 12.511 1.00 95.44 74 LEU A N 1
ATOM 594 C CA . LEU A 1 74 ? -17.362 -2.629 13.770 1.00 95.44 74 LEU A CA 1
ATOM 595 C C . LEU A 1 74 ? -17.407 -1.539 14.846 1.00 95.44 74 LEU A C 1
ATOM 597 O O . LEU A 1 74 ? -18.400 -1.456 15.565 1.00 95.44 74 LEU A O 1
ATOM 601 N N . ILE A 1 75 ? -16.375 -0.693 14.953 1.00 95.38 75 ILE A N 1
ATOM 602 C CA . ILE A 1 75 ? -16.392 0.459 15.870 1.00 95.38 75 ILE A CA 1
ATOM 603 C C . ILE A 1 75 ? -17.566 1.378 15.525 1.00 95.38 75 ILE A C 1
ATOM 605 O O . ILE A 1 75 ? -18.347 1.701 16.416 1.00 95.38 75 ILE A O 1
ATOM 609 N N . GLN A 1 76 ? -17.732 1.743 14.251 1.00 95.88 76 GLN A N 1
ATOM 610 C CA . GLN A 1 76 ? -18.838 2.600 13.807 1.00 95.88 76 GLN A CA 1
ATOM 611 C C . GLN A 1 76 ? -20.206 1.960 14.057 1.00 95.88 76 GLN A C 1
ATOM 613 O O . GLN A 1 76 ? -21.130 2.630 14.510 1.00 95.88 76 GLN A O 1
ATOM 618 N N . THR A 1 77 ? -20.326 0.654 13.814 1.00 95.44 77 THR A N 1
ATOM 619 C CA . THR A 1 77 ? -21.567 -0.089 14.069 1.00 95.44 77 THR A CA 1
ATOM 620 C C . THR A 1 77 ? -21.930 -0.055 15.553 1.00 95.44 77 THR A C 1
ATOM 622 O O . THR A 1 77 ? -23.069 0.242 15.898 1.00 95.44 77 THR A O 1
ATOM 625 N N . ILE A 1 78 ? -20.964 -0.302 16.445 1.00 93.81 78 ILE A N 1
ATOM 626 C CA . ILE A 1 78 ? -21.201 -0.270 17.896 1.00 93.81 78 ILE A CA 1
ATOM 627 C C . ILE A 1 78 ? -21.538 1.148 18.361 1.00 93.81 78 ILE A C 1
ATOM 629 O O . ILE A 1 78 ? -22.437 1.304 19.177 1.00 93.81 78 ILE A O 1
ATOM 633 N N . GLN A 1 79 ? -20.871 2.178 17.832 1.00 93.69 79 GLN A N 1
ATOM 634 C CA . GLN A 1 79 ? -21.233 3.571 18.119 1.00 93.69 79 GLN A CA 1
ATOM 635 C C . GLN A 1 79 ? -22.695 3.860 17.757 1.00 93.69 79 GLN A C 1
ATOM 637 O O . GLN A 1 79 ? -23.407 4.437 18.570 1.00 93.69 79 GLN A O 1
ATOM 642 N N . GLY A 1 80 ? -23.148 3.424 16.575 1.00 92.94 80 GLY A N 1
ATOM 643 C CA . GLY A 1 80 ? -24.545 3.561 16.153 1.00 92.94 80 GLY A CA 1
ATOM 644 C C . GLY A 1 80 ? -25.512 2.860 17.107 1.00 92.94 80 GLY A C 1
ATOM 645 O O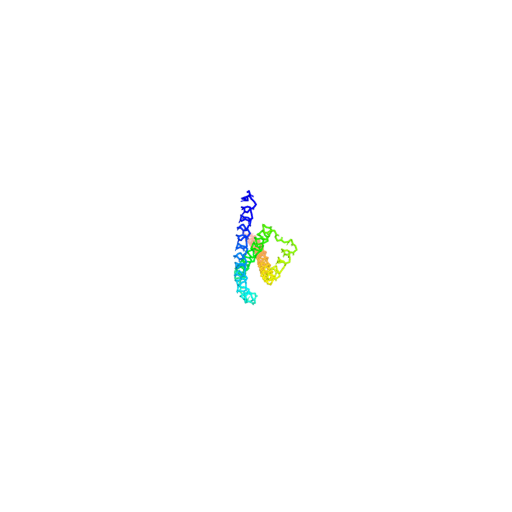 . GLY A 1 80 ? -26.452 3.482 17.585 1.00 92.94 80 GLY A O 1
ATOM 646 N N . LEU A 1 81 ? -25.222 1.609 17.477 1.00 92.19 81 LEU A N 1
ATOM 647 C CA . LEU A 1 81 ? -26.046 0.861 18.432 1.00 92.19 81 LEU A CA 1
ATOM 648 C C . LEU A 1 81 ? -26.089 1.517 19.823 1.00 92.19 81 LEU A C 1
ATOM 650 O O . LEU A 1 81 ? -27.127 1.500 20.478 1.00 92.19 81 LEU A O 1
ATOM 654 N N . LYS A 1 82 ? -24.975 2.105 20.277 1.00 91.38 82 LYS A N 1
ATOM 655 C CA . LYS A 1 82 ? -24.911 2.832 21.552 1.00 91.38 82 LYS A CA 1
ATOM 656 C C . LYS A 1 82 ? -25.737 4.120 21.521 1.00 91.38 82 LYS A C 1
ATOM 658 O O . LYS A 1 82 ? -26.450 4.392 22.487 1.00 91.38 82 LYS A O 1
ATOM 663 N N . LEU A 1 83 ? -25.696 4.862 20.409 1.00 91.38 83 LEU A N 1
ATOM 664 C CA . LEU A 1 83 ? -26.560 6.028 20.183 1.00 91.38 83 LEU A CA 1
ATOM 665 C C . LEU A 1 83 ? -28.041 5.633 20.209 1.00 91.38 83 LEU A C 1
ATOM 667 O O . LEU A 1 83 ? -28.830 6.284 20.884 1.00 91.38 83 LEU A O 1
ATOM 671 N N . ASP A 1 84 ? -28.402 4.536 19.537 1.00 89.31 84 ASP A N 1
ATOM 672 C CA . ASP A 1 84 ? -29.777 4.017 19.514 1.00 89.31 84 ASP A CA 1
ATOM 673 C C . ASP A 1 84 ? -30.254 3.534 20.900 1.00 89.31 84 ASP A C 1
ATOM 675 O O . ASP A 1 84 ? -31.455 3.453 21.152 1.00 89.31 84 ASP A O 1
ATOM 679 N N . SER A 1 85 ? -29.323 3.223 21.810 1.00 87.88 85 SER A N 1
ATOM 680 C CA . SER A 1 85 ? -29.604 2.818 23.195 1.00 87.88 85 SER A CA 1
ATOM 681 C C . SER A 1 85 ? -29.662 3.978 24.204 1.00 87.88 85 SER A C 1
ATOM 683 O O . SER A 1 85 ? -29.700 3.727 25.410 1.00 87.88 85 SER A O 1
ATOM 685 N N . ASP A 1 86 ? -29.668 5.230 23.729 1.00 87.56 86 ASP A N 1
ATOM 686 C CA . ASP A 1 86 ? -29.650 6.456 24.543 1.00 87.56 86 ASP A CA 1
ATOM 687 C C . ASP A 1 86 ? -28.424 6.567 25.484 1.00 87.56 86 ASP A C 1
ATOM 689 O O . ASP A 1 86 ? -28.485 7.180 26.557 1.00 87.56 86 ASP A O 1
ATOM 693 N N . GLU A 1 87 ? -27.286 5.972 25.107 1.00 89.31 87 GLU A N 1
ATOM 694 C CA . GLU A 1 87 ? -26.027 6.138 25.841 1.00 89.31 87 GLU A CA 1
ATOM 695 C C . GLU A 1 87 ? -25.471 7.555 25.620 1.00 89.31 87 GLU A C 1
ATOM 697 O O . GLU A 1 87 ? -25.654 8.153 24.561 1.00 89.31 87 GLU A O 1
ATOM 702 N N . SER A 1 88 ? -24.807 8.134 26.626 1.00 92.44 88 SER A N 1
ATOM 703 C CA . SER A 1 88 ? -24.339 9.518 26.511 1.00 92.44 88 SER A CA 1
ATOM 704 C C . SER A 1 88 ? -23.227 9.662 25.469 1.00 92.44 88 SER A C 1
ATOM 706 O O . SER A 1 88 ? -22.306 8.844 25.416 1.00 92.44 88 SER A O 1
ATOM 708 N N . ASP A 1 89 ? -23.254 10.762 24.711 1.00 91.75 89 ASP A N 1
ATOM 709 C CA . ASP A 1 89 ? -22.221 11.090 23.717 1.00 91.75 89 ASP A CA 1
ATOM 710 C C . ASP A 1 89 ? -20.805 11.026 24.314 1.00 91.75 89 ASP A C 1
ATOM 712 O O . ASP A 1 89 ? -19.898 10.456 23.714 1.00 91.75 89 ASP A O 1
ATOM 716 N N . GLU A 1 90 ? -20.620 11.525 25.543 1.00 94.44 90 GLU A N 1
ATOM 717 C CA . GLU A 1 90 ? -19.334 11.468 26.253 1.00 94.44 90 GLU A CA 1
ATOM 718 C C . GLU A 1 90 ? -18.850 10.026 26.485 1.00 94.44 90 GLU A C 1
ATOM 720 O O . GLU A 1 90 ? -17.662 9.734 26.322 1.00 94.44 90 GLU A O 1
ATOM 725 N N . ALA A 1 91 ? -19.755 9.107 26.840 1.00 92.62 91 ALA A N 1
ATOM 726 C CA . ALA A 1 91 ? -19.416 7.701 27.043 1.00 92.62 91 ALA A CA 1
ATOM 727 C C . ALA A 1 91 ? -19.084 7.008 25.714 1.00 92.62 91 ALA A C 1
ATOM 729 O O . ALA A 1 91 ? -18.128 6.227 25.640 1.00 92.62 91 ALA A O 1
ATOM 730 N N . ILE A 1 92 ? -19.826 7.331 24.652 1.00 92.81 92 ILE A N 1
ATOM 731 C CA . ILE A 1 92 ? -19.594 6.812 23.299 1.00 92.81 92 ILE A CA 1
ATOM 732 C C . ILE A 1 92 ? -18.240 7.291 22.771 1.00 92.81 92 ILE A C 1
ATOM 734 O O . ILE A 1 92 ? -17.453 6.483 22.264 1.00 92.81 92 ILE A O 1
ATOM 738 N N . ASP A 1 93 ? -17.927 8.575 22.929 1.00 94.19 93 ASP A N 1
ATOM 739 C CA . ASP A 1 93 ? -16.657 9.164 22.511 1.00 94.19 93 ASP A CA 1
ATOM 740 C C . ASP A 1 93 ? -15.477 8.539 23.255 1.00 94.19 93 ASP A C 1
ATOM 742 O O . ASP A 1 93 ? -14.496 8.125 22.624 1.00 94.19 93 ASP A O 1
ATOM 746 N N . GLN A 1 94 ? -15.581 8.399 24.580 1.00 95.62 94 GLN A N 1
ATOM 747 C CA . GLN A 1 94 ? -14.542 7.759 25.382 1.00 95.62 94 GLN A CA 1
ATOM 748 C C . GLN A 1 94 ? -14.325 6.303 24.946 1.00 95.62 94 GLN A C 1
ATOM 750 O O . GLN A 1 94 ? -13.190 5.899 24.670 1.00 95.62 94 GLN A O 1
ATOM 755 N N . TRP A 1 95 ? -15.402 5.522 24.815 1.00 94.81 95 TRP A N 1
ATOM 756 C CA . TRP A 1 95 ? -15.327 4.128 24.371 1.00 94.81 95 TRP A CA 1
ATOM 757 C C . TRP A 1 95 ? -14.671 4.019 22.988 1.00 94.81 95 TRP A C 1
ATOM 759 O O . TRP A 1 95 ? -13.799 3.176 22.757 1.00 94.81 95 TRP A O 1
ATOM 769 N N . THR A 1 96 ? -15.032 4.918 22.075 1.00 94.50 96 THR A N 1
ATOM 770 C CA . THR A 1 96 ? -14.491 4.957 20.712 1.00 94.50 96 THR A CA 1
ATOM 771 C C . THR A 1 96 ? -12.998 5.230 20.716 1.00 94.50 96 THR A C 1
ATOM 773 O O . THR A 1 96 ? -12.244 4.535 20.031 1.00 94.50 96 THR A O 1
ATOM 776 N N . GLN A 1 97 ? -12.553 6.226 21.482 1.00 95.25 97 GLN A N 1
ATOM 777 C CA . GLN A 1 97 ? -11.135 6.554 21.594 1.00 95.25 97 GLN A CA 1
ATOM 778 C C . GLN A 1 97 ? -10.337 5.369 22.141 1.00 95.25 97 GLN A C 1
ATOM 780 O O . GLN A 1 97 ? -9.304 5.013 21.572 1.00 95.25 97 GLN A O 1
ATOM 785 N N . GLU A 1 98 ? -10.843 4.691 23.173 1.00 95.56 98 GLU A N 1
ATOM 786 C CA . GLU A 1 98 ? -10.205 3.493 23.720 1.00 95.56 98 GLU A CA 1
ATOM 787 C C . GLU A 1 98 ? -10.071 2.373 22.678 1.00 95.56 98 GLU A C 1
ATOM 789 O O . GLU A 1 98 ? -9.036 1.702 22.624 1.00 95.56 98 GLU A O 1
ATOM 794 N N . ARG A 1 99 ? -11.081 2.159 21.821 1.00 94.88 99 ARG A N 1
ATOM 795 C CA . ARG A 1 99 ? -11.004 1.144 20.752 1.00 94.88 99 ARG A CA 1
ATOM 796 C C . ARG A 1 99 ? -10.088 1.560 19.608 1.00 94.88 99 ARG A C 1
ATOM 798 O O . ARG A 1 99 ? -9.344 0.713 19.113 1.00 94.88 99 ARG A O 1
ATOM 805 N N . LYS A 1 100 ? -10.060 2.845 19.246 1.00 93.50 100 LYS A N 1
ATOM 806 C CA . LYS A 1 100 ? -9.102 3.384 18.267 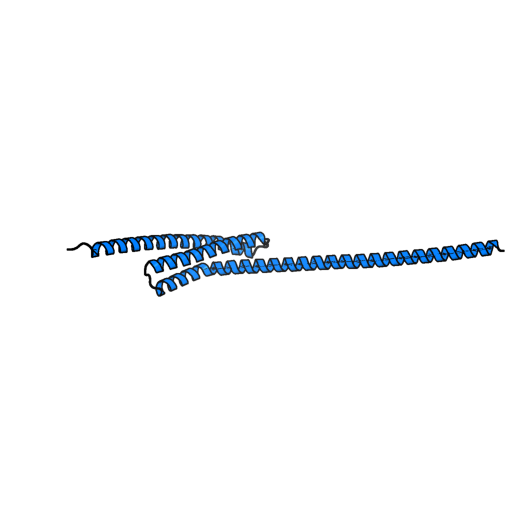1.00 93.50 100 LYS A CA 1
ATOM 807 C C . LYS A 1 100 ? -7.653 3.197 18.727 1.00 93.50 100 LYS A C 1
ATOM 809 O O . LYS A 1 100 ? -6.814 2.736 17.959 1.00 93.50 100 LYS A O 1
ATOM 814 N N . LEU A 1 101 ? -7.370 3.430 20.009 1.00 95.19 101 LEU A N 1
ATOM 815 C CA . LEU A 1 101 ? -6.044 3.173 20.586 1.00 95.19 101 LEU A CA 1
ATOM 816 C C . LEU A 1 101 ? -5.634 1.693 20.504 1.00 95.19 101 LEU A C 1
ATOM 818 O O . LEU A 1 101 ? -4.457 1.387 20.328 1.00 95.19 101 LEU A O 1
ATOM 822 N N . GLN A 1 102 ? -6.586 0.759 20.589 1.00 94.62 102 GLN A N 1
ATOM 823 C CA . GLN A 1 102 ? -6.295 -0.674 20.452 1.00 94.62 102 GLN A CA 1
ATOM 824 C C . GLN A 1 102 ? -5.948 -1.087 19.018 1.00 94.62 102 GLN A C 1
ATOM 826 O O . GLN A 1 102 ? -5.222 -2.069 18.840 1.00 94.62 102 GLN A O 1
ATOM 831 N N . VAL A 1 103 ? -6.448 -0.370 18.005 1.00 95.62 103 VAL A N 1
ATOM 832 C CA . VAL A 1 103 ? -6.144 -0.666 16.596 1.00 95.62 103 VAL A CA 1
ATOM 833 C C . VAL A 1 103 ? -4.905 0.064 16.075 1.00 95.62 103 VAL A C 1
ATOM 835 O O . VAL A 1 103 ? -4.276 -0.428 15.139 1.00 95.62 103 VAL A O 1
ATOM 838 N N . GLN A 1 104 ? -4.484 1.149 16.734 1.00 94.94 104 GLN A N 1
ATOM 839 C CA . GLN A 1 104 ? -3.317 1.965 16.371 1.00 94.94 104 GLN A CA 1
ATOM 840 C C . GLN A 1 104 ? -2.029 1.171 16.055 1.00 94.94 104 GLN A C 1
ATOM 842 O O . GLN A 1 104 ? -1.362 1.475 15.063 1.00 94.94 104 GLN A O 1
ATOM 847 N N . PRO A 1 105 ? -1.643 0.120 16.811 1.00 94.44 105 PRO A N 1
ATOM 848 C CA . PRO A 1 105 ? -0.443 -0.651 16.481 1.00 94.44 105 PRO A CA 1
ATOM 849 C C . PRO A 1 105 ? -0.512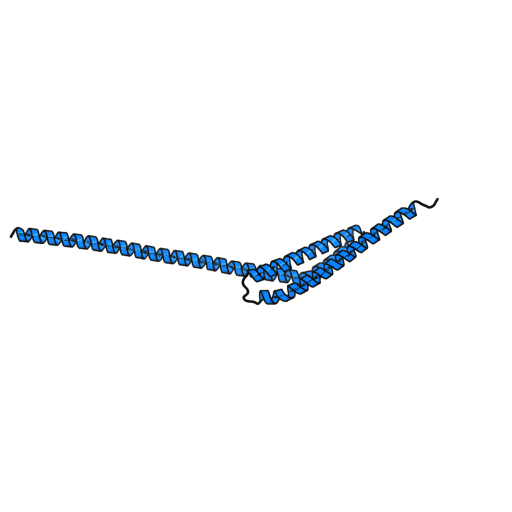 -1.333 15.108 1.00 94.44 105 PRO A C 1
ATOM 851 O O . PRO A 1 105 ? 0.523 -1.550 14.477 1.00 94.44 105 PRO A O 1
ATOM 854 N N . TYR A 1 106 ? -1.716 -1.681 14.648 1.00 94.88 106 TYR A N 1
ATOM 855 C CA . TYR A 1 106 ? -1.938 -2.304 13.345 1.00 94.88 106 TYR A CA 1
ATOM 856 C C . TYR A 1 106 ? -1.953 -1.269 12.223 1.00 94.88 106 TYR A C 1
ATOM 858 O O . TYR A 1 106 ? -1.468 -1.570 11.137 1.00 94.88 106 TYR A O 1
ATOM 866 N N . GLU A 1 107 ? -2.425 -0.049 12.490 1.00 94.69 107 GLU A N 1
ATOM 867 C CA . GLU A 1 107 ? -2.311 1.072 11.548 1.00 94.69 107 GLU A CA 1
ATOM 868 C C . GLU A 1 107 ? -0.850 1.353 11.215 1.00 94.69 107 GLU A C 1
ATOM 870 O O . GLU A 1 107 ? -0.466 1.347 10.048 1.00 94.69 107 GLU A O 1
ATOM 875 N N . ASN A 1 108 ? -0.013 1.471 12.249 1.00 94.56 108 ASN A N 1
ATOM 876 C CA . ASN A 1 108 ? 1.425 1.680 12.093 1.00 94.56 108 ASN A CA 1
ATOM 877 C C . ASN A 1 108 ? 2.086 0.538 11.301 1.00 94.56 108 ASN A C 1
ATOM 879 O O . ASN A 1 108 ? 3.043 0.747 10.558 1.00 94.56 108 ASN A O 1
ATOM 883 N N . ALA A 1 109 ? 1.606 -0.697 11.470 1.00 93.62 109 ALA A N 1
ATOM 884 C CA . ALA A 1 109 ? 2.115 -1.843 10.725 1.00 93.62 109 ALA A CA 1
ATOM 885 C C . ALA A 1 109 ? 1.706 -1.798 9.243 1.00 93.62 109 ALA A C 1
ATOM 887 O O . ALA A 1 109 ? 2.528 -2.089 8.372 1.00 93.62 109 ALA A O 1
ATOM 888 N N . VAL A 1 110 ? 0.463 -1.404 8.951 1.00 94.81 110 VAL A N 1
ATOM 889 C CA . VAL A 1 110 ? -0.032 -1.177 7.584 1.00 94.81 110 VAL A CA 1
ATOM 890 C C . VAL A 1 110 ? 0.736 -0.046 6.905 1.00 94.81 110 VAL A C 1
ATOM 892 O O . VAL A 1 110 ? 1.108 -0.192 5.743 1.00 94.81 110 VAL A O 1
ATOM 895 N N . GLU A 1 111 ? 1.013 1.047 7.617 1.00 95.25 111 GLU A N 1
ATOM 896 C CA . GLU A 1 111 ? 1.784 2.182 7.101 1.00 95.25 111 GLU A CA 1
ATOM 897 C C . GLU A 1 111 ? 3.203 1.762 6.704 1.00 95.25 111 GLU A C 1
ATOM 899 O O . GLU A 1 111 ? 3.620 1.994 5.573 1.00 95.25 111 GLU A O 1
ATOM 904 N N . LYS A 1 112 ? 3.907 1.017 7.565 1.00 93.50 112 LYS A N 1
ATOM 905 C CA . LYS A 1 112 ? 5.239 0.476 7.238 1.00 93.50 112 LYS A CA 1
ATOM 906 C C . LYS A 1 112 ? 5.232 -0.442 6.015 1.00 93.50 112 LYS A C 1
ATOM 908 O O . LYS A 1 112 ? 6.168 -0.427 5.216 1.00 93.50 112 LYS A O 1
ATOM 913 N N . LEU A 1 113 ? 4.193 -1.268 5.869 1.00 92.88 113 LEU A N 1
ATOM 914 C CA . LEU A 1 113 ? 4.031 -2.124 4.693 1.00 92.88 113 LEU A CA 1
ATOM 915 C C . LEU A 1 113 ? 3.805 -1.289 3.422 1.00 92.88 113 LEU A C 1
ATOM 917 O O . LEU A 1 113 ? 4.401 -1.590 2.389 1.00 92.88 113 LEU A O 1
ATOM 921 N N . ASP A 1 114 ? 3.001 -0.227 3.502 1.00 94.25 114 ASP A N 1
ATOM 922 C CA . ASP A 1 114 ? 2.747 0.704 2.394 1.00 94.25 114 ASP A CA 1
ATOM 923 C C . ASP A 1 114 ? 4.018 1.453 1.966 1.00 94.25 114 ASP A C 1
ATOM 925 O O . ASP A 1 114 ? 4.351 1.514 0.780 1.00 94.25 114 ASP A O 1
ATOM 929 N N . GLU A 1 115 ? 4.777 1.974 2.932 1.00 93.06 115 GLU A N 1
ATOM 930 C CA . GLU A 1 115 ? 6.067 2.629 2.694 1.00 93.06 115 GLU A CA 1
ATOM 931 C C . GLU A 1 115 ? 7.045 1.698 1.980 1.00 93.06 115 GLU A C 1
ATOM 933 O O . GLU A 1 115 ? 7.693 2.092 1.004 1.00 93.06 115 GLU A O 1
ATOM 938 N N . ARG A 1 116 ? 7.116 0.435 2.416 1.00 90.31 116 ARG A N 1
ATOM 939 C CA . ARG A 1 116 ? 7.985 -0.551 1.777 1.00 90.31 116 ARG A CA 1
ATOM 940 C C . ARG A 1 116 ? 7.554 -0.858 0.342 1.00 90.31 116 ARG A C 1
ATOM 942 O O . ARG A 1 116 ? 8.412 -0.942 -0.535 1.00 90.31 116 ARG A O 1
ATOM 949 N N . LEU A 1 117 ? 6.253 -0.971 0.072 1.00 91.00 117 LEU A N 1
ATOM 950 C CA . LEU A 1 117 ? 5.746 -1.178 -1.290 1.00 91.00 117 LEU A CA 1
ATOM 951 C C . LEU A 1 117 ? 6.092 -0.005 -2.215 1.00 91.00 117 LEU A C 1
ATOM 953 O O . LEU A 1 117 ? 6.553 -0.230 -3.336 1.00 91.00 117 LEU A O 1
ATOM 957 N N . LYS A 1 118 ? 5.944 1.235 -1.736 1.00 91.81 118 LYS A N 1
ATOM 958 C CA . LYS A 1 118 ? 6.331 2.442 -2.489 1.00 91.81 118 LYS A CA 1
ATOM 959 C C . LYS A 1 118 ? 7.829 2.475 -2.780 1.00 91.81 118 LYS A C 1
ATOM 961 O O . LYS A 1 118 ? 8.237 2.818 -3.890 1.00 91.81 118 LYS A O 1
ATOM 966 N N . HIS A 1 119 ? 8.651 2.098 -1.803 1.00 90.25 119 HIS A N 1
ATOM 967 C CA . HIS A 1 119 ? 10.098 2.006 -1.972 1.00 90.25 119 HIS A CA 1
ATOM 968 C C . HIS A 1 119 ? 10.483 0.964 -3.037 1.00 90.25 119 HIS A C 1
ATOM 970 O O . HIS A 1 119 ? 11.237 1.270 -3.964 1.00 90.25 119 HIS A O 1
ATOM 976 N N . ASP A 1 120 ? 9.913 -0.241 -2.968 1.00 87.88 120 ASP A N 1
ATOM 977 C CA . ASP A 1 120 ? 10.161 -1.307 -3.945 1.00 87.88 120 ASP A CA 1
ATOM 978 C C . ASP A 1 120 ? 9.692 -0.919 -5.363 1.00 87.88 120 ASP A C 1
ATOM 980 O O . ASP A 1 120 ? 10.330 -1.277 -6.360 1.00 87.88 120 ASP A O 1
ATOM 984 N N . GLU A 1 121 ? 8.586 -0.177 -5.475 1.00 88.69 121 GLU A N 1
ATOM 985 C CA . GLU A 1 121 ? 8.101 0.366 -6.747 1.00 88.69 121 GLU A CA 1
ATOM 986 C C . GLU A 1 121 ? 9.059 1.424 -7.314 1.00 88.69 121 GLU A C 1
ATOM 988 O O . GLU A 1 121 ? 9.354 1.411 -8.514 1.00 88.69 121 GLU A O 1
ATOM 993 N N . SER A 1 122 ? 9.583 2.309 -6.461 1.00 89.19 122 SER A N 1
ATOM 994 C CA . SER A 1 122 ? 10.570 3.320 -6.850 1.00 89.19 122 SER A CA 1
ATOM 995 C C . SER A 1 122 ? 11.827 2.675 -7.436 1.00 89.19 122 SER A C 1
ATOM 997 O O . SER A 1 122 ? 12.246 3.039 -8.536 1.00 89.19 122 SER A O 1
ATOM 999 N N . ILE A 1 123 ? 12.367 1.648 -6.767 1.00 88.94 123 ILE A N 1
ATOM 1000 C CA . ILE A 1 123 ? 13.536 0.894 -7.253 1.00 88.94 123 ILE A CA 1
ATOM 1001 C C . ILE A 1 123 ? 13.260 0.273 -8.626 1.00 88.94 123 ILE A C 1
ATOM 1003 O O . ILE A 1 123 ? 14.105 0.334 -9.520 1.00 88.94 123 ILE A O 1
ATOM 1007 N N . ARG A 1 124 ? 12.074 -0.312 -8.839 1.00 86.62 124 ARG A N 1
ATOM 1008 C CA . ARG A 1 124 ? 11.728 -0.892 -10.148 1.00 86.62 124 ARG A CA 1
ATOM 1009 C C . ARG A 1 124 ? 11.644 0.145 -11.249 1.00 86.62 124 ARG A C 1
ATOM 1011 O O . ARG A 1 124 ? 12.137 -0.112 -12.345 1.00 86.62 124 ARG A O 1
ATOM 1018 N N . LYS A 1 125 ? 11.013 1.288 -10.979 1.00 92.06 125 LYS A N 1
ATOM 1019 C CA . LYS A 1 125 ? 10.901 2.382 -11.953 1.00 92.06 125 LYS A CA 1
ATOM 1020 C C . LYS A 1 125 ? 12.276 2.920 -12.328 1.00 92.06 125 LYS A C 1
ATOM 1022 O O . LYS A 1 125 ? 12.537 3.147 -13.508 1.00 92.06 125 LYS A O 1
ATOM 1027 N N . GLU A 1 126 ? 13.158 3.080 -11.348 1.00 92.00 126 GLU A N 1
ATOM 1028 C CA . GLU A 1 126 ? 14.531 3.518 -11.581 1.00 92.00 126 GLU A CA 1
ATOM 1029 C C . GLU A 1 126 ? 15.323 2.497 -12.401 1.00 92.00 126 GLU A C 1
ATOM 1031 O O . GLU A 1 126 ? 15.940 2.864 -13.402 1.00 92.00 126 GLU A O 1
ATOM 1036 N N . LYS A 1 127 ? 15.231 1.208 -12.057 1.00 92.00 127 LYS A N 1
ATOM 1037 C CA . LYS A 1 127 ? 15.868 0.140 -12.831 1.00 92.00 127 LYS A CA 1
ATOM 1038 C C . LYS A 1 127 ? 15.376 0.117 -14.279 1.00 92.00 127 LYS A C 1
ATOM 1040 O O . LYS A 1 127 ? 16.193 0.161 -15.189 1.00 92.00 127 LYS A O 1
ATOM 1045 N N . ALA A 1 128 ? 14.062 0.143 -14.501 1.00 92.00 128 ALA A N 1
ATOM 1046 C CA . ALA A 1 128 ? 13.484 0.160 -15.845 1.00 92.00 128 ALA A CA 1
ATOM 1047 C C . ALA A 1 128 ? 13.922 1.392 -16.657 1.00 92.00 128 ALA A C 1
ATOM 1049 O O . ALA A 1 128 ? 14.156 1.302 -17.862 1.00 92.00 128 ALA A O 1
ATOM 1050 N N . ARG A 1 129 ? 14.064 2.552 -16.002 1.00 93.44 129 ARG A N 1
ATOM 1051 C CA . ARG A 1 129 ? 14.597 3.763 -16.633 1.00 93.44 129 ARG A CA 1
ATOM 1052 C C . ARG A 1 129 ? 16.065 3.592 -17.028 1.00 93.44 129 ARG A C 1
ATOM 1054 O O . ARG A 1 129 ? 16.428 3.986 -18.133 1.00 93.44 129 ARG A O 1
ATOM 1061 N N . ASN A 1 130 ? 16.889 3.027 -16.150 1.00 93.69 130 ASN A N 1
ATOM 1062 C CA . ASN A 1 130 ? 18.306 2.787 -16.423 1.00 93.69 130 ASN A CA 1
ATOM 1063 C C . ASN A 1 130 ? 18.502 1.758 -17.540 1.00 93.69 130 ASN A C 1
ATOM 1065 O O . ASN A 1 130 ? 19.313 1.994 -18.432 1.00 93.69 130 ASN A O 1
ATOM 1069 N N . ASP A 1 131 ? 17.717 0.680 -17.542 1.00 93.06 131 ASP A N 1
ATOM 1070 C CA . ASP A 1 131 ? 17.742 -0.339 -18.594 1.00 93.06 131 ASP A CA 1
ATOM 1071 C C . ASP A 1 131 ? 17.389 0.287 -19.954 1.00 93.06 131 ASP A C 1
ATOM 1073 O O . ASP A 1 131 ? 18.135 0.131 -20.919 1.00 93.06 131 ASP A O 1
ATOM 1077 N N . LYS A 1 132 ? 16.337 1.116 -20.009 1.00 93.88 132 LYS A N 1
ATOM 1078 C CA . LYS A 1 132 ? 15.960 1.850 -21.227 1.00 93.88 132 LYS A CA 1
ATOM 1079 C C . LYS A 1 132 ? 17.052 2.815 -21.703 1.00 93.88 132 LYS A C 1
ATOM 1081 O O . LYS A 1 132 ? 17.337 2.885 -22.895 1.00 93.88 132 LYS A O 1
ATOM 1086 N N . LEU A 1 133 ? 17.673 3.563 -20.790 1.00 94.00 133 LEU A N 1
ATOM 1087 C CA . LEU A 1 133 ? 18.778 4.465 -21.135 1.00 94.00 133 LEU A CA 1
ATOM 1088 C C . LEU A 1 133 ? 19.987 3.699 -21.683 1.00 94.00 133 LEU A C 1
ATOM 1090 O O . LEU A 1 133 ? 20.649 4.177 -22.605 1.00 94.00 133 LEU A O 1
ATOM 1094 N N . ASN A 1 134 ? 20.262 2.517 -21.131 1.00 94.44 134 ASN A N 1
ATOM 1095 C CA . ASN A 1 134 ? 21.329 1.646 -21.600 1.00 94.44 134 ASN A CA 1
ATOM 1096 C C . ASN A 1 134 ? 21.028 1.103 -23.006 1.00 94.44 134 ASN A C 1
ATOM 1098 O O . ASN A 1 134 ? 21.880 1.194 -23.886 1.00 94.44 134 ASN A O 1
ATOM 1102 N N . GLU A 1 135 ? 19.803 0.634 -23.256 1.00 94.38 135 GLU A N 1
ATOM 1103 C CA . GLU A 1 135 ? 19.349 0.217 -24.591 1.00 94.38 135 GLU A CA 1
ATOM 1104 C C . GLU A 1 135 ? 19.475 1.355 -25.617 1.00 94.38 135 GLU A C 1
ATOM 1106 O O . GLU A 1 135 ? 20.055 1.169 -26.687 1.00 94.38 135 GLU A O 1
ATOM 1111 N N . GLU A 1 136 ? 19.023 2.566 -25.277 1.00 93.44 136 GLU A N 1
ATOM 1112 C CA . GLU A 1 136 ? 19.169 3.750 -26.134 1.00 93.44 136 GLU A CA 1
ATOM 1113 C C . GLU A 1 136 ? 20.640 4.136 -26.371 1.00 93.44 136 GLU A C 1
ATOM 1115 O O . GLU A 1 136 ? 20.980 4.690 -27.420 1.00 93.44 136 GLU A O 1
ATOM 1120 N N . SER A 1 137 ? 21.531 3.893 -25.406 1.00 94.75 137 SER A N 1
ATOM 1121 C CA . SER A 1 137 ? 22.973 4.104 -25.583 1.00 94.75 137 SER A CA 1
ATOM 1122 C C . SER A 1 137 ? 23.565 3.091 -26.560 1.00 94.75 137 SER A C 1
ATOM 1124 O O . SER A 1 137 ? 24.252 3.487 -27.498 1.00 94.75 137 SER A O 1
ATOM 1126 N N . ILE A 1 138 ? 23.240 1.807 -26.390 1.00 95.44 138 ILE A N 1
ATOM 1127 C CA . ILE A 1 138 ? 23.711 0.719 -27.257 1.00 95.44 138 ILE A CA 1
ATOM 1128 C C . ILE A 1 138 ? 23.261 0.952 -28.704 1.00 95.44 138 ILE A C 1
ATOM 1130 O O . ILE A 1 138 ? 24.067 0.835 -29.624 1.00 95.44 138 ILE A O 1
ATOM 1134 N N . ILE A 1 139 ? 22.001 1.347 -28.914 1.00 95.06 139 ILE A N 1
ATOM 1135 C CA . ILE A 1 139 ? 21.473 1.653 -30.253 1.00 95.06 139 ILE A CA 1
ATOM 1136 C C . ILE A 1 139 ? 22.215 2.842 -30.877 1.00 95.06 139 ILE A C 1
ATOM 1138 O O . ILE A 1 139 ? 22.561 2.802 -32.057 1.00 95.06 139 ILE A O 1
ATOM 1142 N N . ARG A 1 140 ? 22.497 3.898 -30.102 1.00 93.69 140 ARG A N 1
ATOM 1143 C CA . ARG A 1 140 ? 23.257 5.061 -30.594 1.00 93.69 140 ARG A CA 1
ATOM 1144 C C . ARG A 1 140 ? 24.681 4.702 -30.997 1.00 93.69 140 ARG A C 1
ATOM 1146 O O . ARG A 1 140 ? 25.157 5.193 -32.019 1.00 93.69 140 ARG A O 1
ATOM 1153 N N . ASP A 1 141 ? 25.352 3.865 -30.216 1.00 95.19 141 ASP A N 1
ATOM 1154 C CA . ASP A 1 141 ? 26.706 3.424 -30.541 1.00 95.19 141 ASP A CA 1
ATOM 1155 C C . ASP A 1 141 ? 26.721 2.508 -31.769 1.00 95.19 141 ASP A C 1
ATOM 1157 O O . ASP A 1 141 ? 27.594 2.662 -32.624 1.00 95.19 141 ASP A O 1
ATOM 1161 N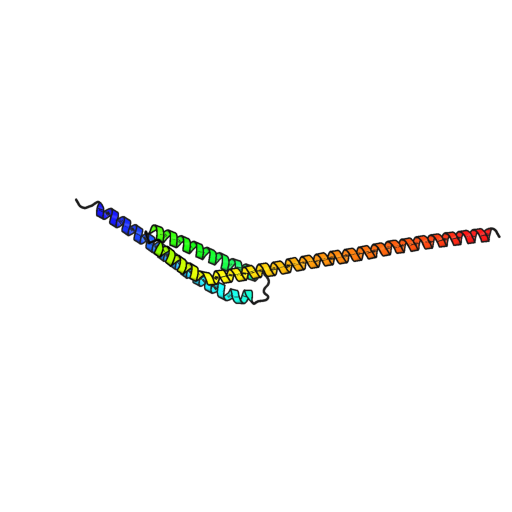 N . TRP A 1 142 ? 25.719 1.636 -31.916 1.00 95.00 142 TRP A N 1
ATOM 1162 C CA . TRP A 1 142 ? 25.547 0.809 -33.111 1.00 95.00 142 TRP A CA 1
ATOM 1163 C C . TRP A 1 142 ? 25.317 1.653 -34.373 1.00 95.00 142 TRP A C 1
ATOM 1165 O O . TRP A 1 142 ? 26.020 1.461 -35.362 1.00 95.00 142 TRP A O 1
ATOM 1175 N N . MET A 1 143 ? 24.428 2.655 -34.324 1.00 94.31 143 MET A N 1
ATOM 1176 C CA . MET A 1 143 ? 24.212 3.573 -35.456 1.00 94.31 143 MET A CA 1
ATOM 1177 C C . MET A 1 143 ? 25.493 4.327 -35.837 1.00 94.31 143 MET A C 1
ATOM 1179 O O . MET A 1 143 ? 25.798 4.472 -37.017 1.00 94.31 143 MET A O 1
ATOM 1183 N N . ARG A 1 144 ? 26.285 4.771 -34.849 1.00 94.56 144 ARG A N 1
ATOM 1184 C CA . ARG A 1 144 ? 27.566 5.446 -35.115 1.00 94.56 144 ARG A CA 1
ATOM 1185 C C . ARG A 1 144 ? 28.565 4.516 -35.812 1.00 94.56 144 ARG A C 1
ATOM 1187 O O . ARG A 1 144 ? 29.297 4.966 -36.690 1.00 94.56 144 ARG A O 1
ATOM 1194 N N . GLN A 1 145 ? 28.618 3.244 -35.418 1.00 95.62 145 GLN A N 1
ATOM 1195 C CA . GLN A 1 145 ? 29.464 2.247 -36.081 1.00 95.62 145 GLN A CA 1
ATOM 1196 C C . GLN A 1 145 ? 28.997 1.989 -37.516 1.00 95.62 145 GLN A C 1
ATOM 1198 O O . GLN A 1 145 ? 29.820 1.996 -38.428 1.00 95.62 145 GLN A O 1
ATOM 1203 N N . GLU A 1 146 ? 27.689 1.846 -37.731 1.00 94.50 146 GLU A N 1
ATOM 1204 C CA . GLU A 1 146 ? 27.111 1.637 -39.062 1.00 94.50 146 GLU A CA 1
ATOM 1205 C C . GLU A 1 146 ? 27.390 2.824 -40.004 1.00 94.50 146 GLU A C 1
ATOM 1207 O O . GLU A 1 146 ? 27.789 2.624 -41.154 1.00 94.50 146 GLU A O 1
ATOM 1212 N N . GLU A 1 147 ? 27.278 4.065 -39.516 1.00 93.31 147 GLU A N 1
ATOM 1213 C CA . GLU A 1 147 ? 27.644 5.269 -40.277 1.00 93.31 147 GLU A CA 1
ATOM 1214 C C . GLU A 1 147 ? 29.132 5.282 -40.660 1.00 93.31 147 GLU A C 1
ATOM 1216 O O . GLU A 1 147 ? 29.472 5.546 -41.818 1.00 93.31 147 GLU A O 1
ATOM 1221 N N . GLN A 1 148 ? 30.025 4.949 -39.720 1.00 94.69 148 GLN A N 1
ATOM 1222 C CA . GLN A 1 148 ? 31.466 4.869 -39.985 1.00 94.69 148 GLN A CA 1
ATOM 1223 C C . GLN A 1 148 ? 31.806 3.778 -41.008 1.00 94.69 148 GLN A C 1
ATOM 1225 O O . GLN A 1 148 ? 32.648 3.986 -41.887 1.00 94.69 148 GLN A O 1
ATOM 1230 N N . GLU A 1 149 ? 31.148 2.620 -40.933 1.00 94.69 149 GLU A N 1
ATOM 1231 C CA . GLU A 1 149 ? 31.314 1.544 -41.911 1.00 94.69 149 GLU A CA 1
ATOM 1232 C C . GLU A 1 149 ? 30.801 1.951 -43.294 1.00 94.69 149 GLU A C 1
ATOM 1234 O O . GLU A 1 149 ? 31.467 1.693 -44.303 1.00 94.69 149 GLU A O 1
ATOM 1239 N N . ALA A 1 150 ? 29.651 2.624 -43.364 1.00 94.12 150 ALA A N 1
ATOM 1240 C CA . ALA A 1 150 ? 29.098 3.132 -44.614 1.00 94.12 150 ALA A CA 1
ATOM 1241 C C . ALA A 1 150 ? 30.035 4.158 -45.274 1.00 94.12 150 ALA A C 1
ATOM 1243 O O . ALA A 1 150 ? 30.286 4.076 -46.483 1.00 94.12 150 ALA A O 1
ATOM 1244 N N . GLU A 1 151 ? 30.600 5.080 -44.492 1.00 94.25 151 GLU A N 1
ATOM 1245 C CA . GLU A 1 151 ? 31.556 6.079 -44.973 1.00 94.25 151 GLU A CA 1
ATOM 1246 C C . GLU A 1 151 ? 32.869 5.438 -45.443 1.00 94.25 151 GLU A C 1
ATOM 1248 O O . GLU A 1 151 ? 33.348 5.738 -46.541 1.00 94.25 151 GLU A O 1
ATOM 1253 N N . ASN A 1 152 ? 33.418 4.485 -44.686 1.00 94.69 152 ASN A N 1
ATOM 1254 C CA . ASN A 1 152 ? 34.627 3.765 -45.088 1.00 94.69 152 ASN A CA 1
ATOM 1255 C C . ASN A 1 152 ? 34.398 2.959 -46.380 1.00 94.69 152 ASN A C 1
ATOM 1257 O O . ASN A 1 152 ? 35.194 3.019 -47.318 1.00 94.69 152 ASN A O 1
ATOM 1261 N N . ASN A 1 153 ? 33.256 2.275 -46.491 1.00 94.50 153 ASN A N 1
ATOM 1262 C CA . ASN A 1 153 ? 32.871 1.546 -47.700 1.00 94.50 153 ASN A CA 1
ATOM 1263 C C . ASN A 1 153 ? 32.679 2.463 -48.914 1.00 94.50 153 ASN A C 1
ATOM 1265 O O . ASN A 1 153 ? 32.922 2.041 -50.050 1.00 94.50 153 ASN A O 1
ATOM 1269 N N . LYS A 1 154 ? 32.225 3.701 -48.701 1.00 95.81 154 LYS A N 1
ATOM 1270 C CA . LYS A 1 154 ? 32.159 4.723 -49.748 1.00 95.81 154 LYS A CA 1
ATOM 1271 C C . LYS A 1 154 ? 33.566 5.152 -50.171 1.00 95.81 154 LYS A C 1
ATOM 1273 O O . LYS A 1 154 ? 33.857 5.103 -51.364 1.00 95.81 154 LYS A O 1
ATOM 1278 N N . ARG A 1 155 ? 34.453 5.463 -49.219 1.00 93.62 155 ARG A N 1
ATOM 1279 C CA . ARG A 1 155 ? 35.847 5.846 -49.502 1.00 93.62 155 ARG A CA 1
ATOM 1280 C C . ARG A 1 155 ? 36.589 4.763 -50.289 1.00 93.62 155 ARG A C 1
ATOM 1282 O O . ARG A 1 155 ? 37.188 5.056 -51.317 1.00 93.62 155 ARG A O 1
ATOM 1289 N N . ILE A 1 156 ? 36.462 3.498 -49.882 1.00 93.75 156 ILE A N 1
ATOM 1290 C CA . ILE A 1 156 ? 37.061 2.350 -50.587 1.00 93.75 156 ILE A CA 1
ATOM 1291 C C . ILE A 1 156 ? 36.554 2.255 -52.035 1.00 93.75 156 ILE A C 1
ATOM 1293 O O . ILE A 1 156 ? 37.317 1.917 -52.940 1.00 93.75 156 ILE A O 1
ATOM 1297 N N . ARG A 1 157 ? 35.265 2.528 -52.283 1.00 93.19 157 ARG A N 1
ATOM 1298 C CA . ARG A 1 157 ? 34.711 2.530 -53.648 1.00 93.19 157 ARG A CA 1
ATOM 1299 C C . ARG A 1 157 ? 35.286 3.660 -54.496 1.00 93.19 157 ARG A C 1
ATOM 1301 O O . ARG A 1 157 ? 35.626 3.419 -55.651 1.00 93.19 157 ARG A O 1
ATOM 1308 N N . GLU A 1 158 ? 35.400 4.856 -53.932 1.00 93.94 158 GLU A N 1
ATOM 1309 C CA . GLU A 1 158 ? 35.971 6.020 -54.616 1.00 93.94 158 GLU A CA 1
ATOM 1310 C C . GLU A 1 158 ? 37.458 5.806 -54.944 1.00 93.94 158 GLU A C 1
ATOM 1312 O O . GLU A 1 158 ? 37.870 6.042 -56.079 1.00 93.94 158 GLU A O 1
ATOM 1317 N N . GLU A 1 159 ? 38.241 5.262 -54.006 1.00 92.88 159 GLU A N 1
ATOM 1318 C CA . GLU A 1 159 ? 39.650 4.894 -54.215 1.00 92.88 159 GLU A CA 1
ATOM 1319 C C . GLU A 1 159 ? 39.805 3.833 -55.319 1.00 92.88 159 GLU A C 1
ATOM 1321 O O . GLU A 1 159 ? 40.615 4.001 -56.231 1.00 92.88 159 GLU A O 1
ATOM 1326 N N . LYS A 1 160 ? 38.990 2.766 -55.295 1.00 93.38 160 LYS A N 1
ATOM 1327 C CA . LYS A 1 160 ? 39.001 1.729 -56.345 1.00 93.38 160 LYS A CA 1
ATOM 1328 C C . LYS A 1 160 ? 38.674 2.298 -57.720 1.00 93.38 160 LYS A C 1
ATOM 1330 O O . LYS A 1 160 ? 39.322 1.936 -58.697 1.00 93.38 160 LYS A O 1
ATOM 1335 N N . PHE A 1 161 ? 37.676 3.174 -57.798 1.00 94.12 161 PHE A N 1
ATOM 1336 C CA . PHE A 1 161 ? 37.300 3.813 -59.054 1.00 94.12 161 PHE A CA 1
ATOM 1337 C C . PHE A 1 161 ? 38.424 4.710 -59.587 1.00 94.12 161 PHE A C 1
ATOM 1339 O O . PHE A 1 161 ? 38.730 4.663 -60.777 1.00 94.12 161 PHE A O 1
ATOM 1346 N N . ALA A 1 162 ? 39.072 5.490 -58.718 1.00 93.69 162 ALA A N 1
ATOM 1347 C CA . ALA A 1 162 ? 40.199 6.336 -59.100 1.00 93.69 162 ALA A CA 1
ATOM 1348 C C . ALA A 1 162 ? 41.379 5.516 -59.650 1.00 93.69 162 ALA A C 1
ATOM 1350 O O . ALA A 1 162 ? 41.893 5.848 -60.719 1.00 93.69 162 ALA A O 1
ATOM 1351 N N . LEU A 1 163 ? 41.746 4.423 -58.970 1.00 92.19 163 LEU A N 1
ATOM 1352 C CA . LEU A 1 163 ? 42.809 3.510 -59.408 1.00 92.19 163 LEU A CA 1
ATOM 1353 C C . LEU A 1 163 ? 42.499 2.881 -60.770 1.00 92.19 163 LEU A C 1
ATOM 1355 O O . LEU A 1 163 ? 43.334 2.934 -61.666 1.00 92.19 163 LEU A O 1
ATOM 1359 N N . GLN A 1 164 ? 41.279 2.372 -60.969 1.00 91.38 164 GLN A N 1
ATOM 1360 C CA . GLN A 1 164 ? 40.857 1.828 -62.267 1.00 91.38 164 GLN A CA 1
ATOM 1361 C C . GLN A 1 164 ? 40.984 2.864 -63.388 1.00 91.38 164 GLN A C 1
ATOM 1363 O O . GLN A 1 164 ? 41.413 2.557 -64.501 1.00 91.38 164 GLN A O 1
ATOM 1368 N N . LEU A 1 165 ? 40.616 4.113 -63.109 1.00 92.38 165 LEU A N 1
ATOM 1369 C CA . LEU A 1 165 ? 40.671 5.198 -64.083 1.00 92.38 165 LEU A CA 1
ATOM 1370 C C . LEU A 1 165 ? 42.125 5.562 -64.435 1.00 92.38 165 LEU A C 1
ATOM 1372 O O . LEU A 1 165 ? 42.417 5.883 -65.589 1.00 92.38 165 LEU A O 1
ATOM 1376 N N . GLU A 1 166 ? 43.037 5.490 -63.466 1.00 90.38 166 GLU A N 1
ATOM 1377 C CA . GLU A 1 166 ? 44.477 5.667 -63.670 1.00 90.38 166 GLU A CA 1
ATOM 1378 C C . GLU A 1 166 ? 45.095 4.516 -64.477 1.00 90.38 166 GLU A C 1
ATOM 1380 O O . GLU A 1 166 ? 45.766 4.777 -65.477 1.00 90.38 166 GLU A O 1
ATOM 1385 N N . GLU A 1 167 ? 44.783 3.263 -64.137 1.00 89.25 167 GLU A N 1
ATOM 1386 C CA . GLU A 1 167 ? 45.188 2.076 -64.907 1.00 89.25 167 GLU A CA 1
ATOM 1387 C C . GLU A 1 167 ? 44.721 2.176 -66.366 1.00 89.25 167 GLU A C 1
ATOM 1389 O O . GLU A 1 167 ? 45.517 2.034 -67.295 1.00 89.25 167 GLU A O 1
ATOM 1394 N N . THR A 1 168 ? 43.455 2.541 -66.590 1.00 89.38 168 THR A N 1
ATOM 1395 C CA . THR A 1 168 ? 42.899 2.686 -67.947 1.00 89.38 168 THR A CA 1
ATOM 1396 C C . THR A 1 168 ? 43.626 3.776 -68.746 1.00 89.38 168 THR A C 1
ATOM 1398 O O . THR A 1 168 ? 43.867 3.632 -69.947 1.00 89.38 168 THR A O 1
ATOM 1401 N N . LYS A 1 169 ? 43.996 4.892 -68.100 1.00 90.62 169 LYS A N 1
ATOM 1402 C CA . LYS A 1 169 ? 44.775 5.966 -68.741 1.00 90.62 169 LYS A CA 1
ATOM 1403 C C . LYS A 1 169 ? 46.174 5.492 -69.130 1.00 90.62 169 LYS A C 1
ATOM 1405 O O . LYS A 1 169 ? 46.628 5.833 -70.225 1.00 90.62 169 LYS A O 1
ATOM 1410 N N . LEU A 1 170 ? 46.836 4.729 -68.260 1.00 87.62 170 LEU A N 1
ATOM 1411 C CA . LEU A 1 170 ? 48.158 4.160 -68.526 1.00 87.62 170 LEU A CA 1
ATOM 1412 C C . LEU A 1 170 ? 48.110 3.171 -69.696 1.00 87.62 170 LEU A C 1
ATOM 1414 O O . LEU A 1 170 ? 48.893 3.323 -70.632 1.00 87.62 170 LEU A O 1
ATOM 1418 N N . GLU A 1 171 ? 47.132 2.262 -69.733 1.00 86.44 171 GLU A N 1
ATOM 1419 C CA . GLU A 1 171 ? 46.959 1.328 -70.856 1.00 86.44 171 GLU A CA 1
ATOM 1420 C C . GLU A 1 171 ? 46.763 2.045 -72.202 1.00 86.44 171 GLU A C 1
ATOM 1422 O O . GLU A 1 171 ? 47.298 1.632 -73.234 1.00 86.44 171 GLU A O 1
ATOM 1427 N N . ILE A 1 172 ? 45.983 3.133 -72.222 1.00 86.62 172 ILE A N 1
ATOM 1428 C CA . ILE A 1 172 ? 45.778 3.934 -73.438 1.00 86.62 172 ILE A CA 1
ATOM 1429 C C . ILE A 1 172 ? 47.077 4.632 -73.857 1.00 86.62 172 ILE A C 1
ATOM 1431 O O . ILE A 1 172 ? 47.350 4.738 -75.055 1.00 86.62 172 ILE A O 1
ATOM 1435 N N . ALA A 1 173 ? 47.862 5.134 -72.902 1.00 83.75 173 ALA A N 1
ATOM 1436 C CA . ALA A 1 173 ? 49.142 5.774 -73.186 1.00 83.75 173 ALA A CA 1
ATOM 1437 C C . ALA A 1 173 ? 50.170 4.776 -73.745 1.00 83.75 173 ALA A C 1
ATOM 1439 O O . ALA A 1 173 ? 50.886 5.117 -74.686 1.00 83.75 173 ALA A O 1
ATOM 1440 N N . GLU A 1 174 ? 50.203 3.548 -73.225 1.00 80.12 174 GLU A N 1
ATOM 1441 C CA . GLU A 1 174 ? 51.060 2.473 -73.737 1.00 80.12 174 GLU A CA 1
ATOM 1442 C C . GLU A 1 174 ? 50.665 2.039 -75.149 1.00 80.12 174 GLU A C 1
ATOM 1444 O O . GLU A 1 174 ? 51.534 1.929 -76.006 1.00 80.12 174 GLU A O 1
ATOM 1449 N N . LYS A 1 175 ? 49.368 1.890 -75.447 1.00 79.88 175 LYS A N 1
ATOM 1450 C CA . LYS A 1 175 ? 48.884 1.540 -76.801 1.00 79.88 175 LYS A CA 1
ATOM 1451 C C . LYS A 1 175 ? 49.141 2.617 -77.863 1.00 79.88 175 LYS A C 1
ATOM 1453 O O . LYS A 1 175 ? 48.979 2.347 -79.050 1.00 79.88 175 LYS A O 1
ATOM 1458 N N . LYS A 1 176 ? 49.452 3.850 -77.451 1.00 74.69 176 LYS A N 1
ATOM 1459 C CA . LYS A 1 176 ? 49.767 4.979 -78.344 1.00 74.69 176 LYS A CA 1
ATOM 1460 C C . LYS A 1 176 ? 51.270 5.182 -78.571 1.00 74.69 176 LYS A C 1
ATOM 1462 O O . LYS A 1 176 ? 51.622 6.066 -79.352 1.00 74.69 176 LYS A O 1
ATOM 1467 N N . ARG A 1 177 ? 52.126 4.429 -77.877 1.00 52.22 177 ARG A N 1
ATOM 1468 C CA . ARG A 1 177 ? 53.565 4.338 -78.157 1.00 52.22 177 ARG A CA 1
ATOM 1469 C C . ARG A 1 177 ? 53.835 3.229 -79.164 1.00 52.22 177 ARG A C 1
ATOM 1471 O O . ARG A 1 177 ? 54.806 3.409 -79.928 1.00 52.22 177 ARG A O 1
#

Sequence (177 aa):
MLTRQSRNDVEAQGEQTIAQNDIESTEANFKSLLRKLAYFNRSTADVLESEYGSDKINRQYTLLKTKLDEAYDLIQTIQGLKLDSDESDEAIDQWTQERKLQVQPYENAVEKLDERLKHDESIRKEKARNDKLNEESIIRDWMRQEEQEAENNKRIREEKFALQLEETKLEIAEKKR

Organism: Paramuricea clavata (NCBI:txid317549)

pLDDT: mean 87.43, std 12.99, range [41.44, 96.69]

Radius of gyration: 40.45 Å; chains: 1; bounding box: 112×24×114 Å

Secondary structure (DSSP, 8-state):
---SHHHHHHHHHHHHHHHHHHHHHHHHHHHHHHHHHHHHHHHHHHHHHS---HHHHHHHHHHHHHHHHHHHHHHHHHHHHHHHTT--HHHHHHHHHHHHHHHHHHHHHHHHHHHHHHHHHHHHHHHHHHHHHHHHHHHHHHHHHHHHHHHHHHHHHHHHHHHHHHHHHHHHHHHT-